Protein AF-A0A3N4LQS5-F1 (afdb_monomer_lite)

Secondary structure (DSSP, 8-state):
------PPPPPS-----S-HHHHHHHHHHTTTSS--EEEEETTEEEEE---TT---

Structure (mmCIF, N/CA/C/O backbone):
data_AF-A0A3N4LQS5-F1
#
_entry.id   AF-A0A3N4LQS5-F1
#
loop_
_atom_site.group_PDB
_atom_site.id
_atom_site.type_symbol
_atom_site.label_atom_id
_atom_site.label_alt_id
_atom_site.label_comp_id
_atom_site.label_asym_id
_atom_site.label_entity_id
_atom_site.label_seq_id
_atom_site.pdbx_PDB_ins_code
_atom_site.Cartn_x
_atom_site.Cartn_y
_atom_site.Cartn_z
_atom_site.occupancy
_atom_site.B_iso_or_equiv
_atom_site.auth_seq_id
_atom_site.auth_comp_id
_atom_site.auth_asym_id
_atom_site.auth_atom_id
_atom_site.pdbx_PDB_model_num
ATOM 1 N N . MET A 1 1 ? 45.028 2.332 11.834 1.00 45.41 1 MET A N 1
ATOM 2 C CA . MET A 1 1 ? 43.623 2.787 11.799 1.00 45.41 1 MET A CA 1
ATOM 3 C C . MET A 1 1 ? 42.893 2.009 10.715 1.00 45.41 1 MET A C 1
ATOM 5 O O . MET A 1 1 ? 43.150 2.251 9.546 1.00 45.41 1 MET A O 1
ATOM 9 N N . ASN A 1 2 ? 42.060 1.039 11.081 1.00 41.97 2 ASN A N 1
ATOM 10 C CA . ASN A 1 2 ? 41.169 0.320 10.170 1.00 41.97 2 ASN A CA 1
ATOM 11 C C . ASN A 1 2 ? 39.735 0.793 10.434 1.0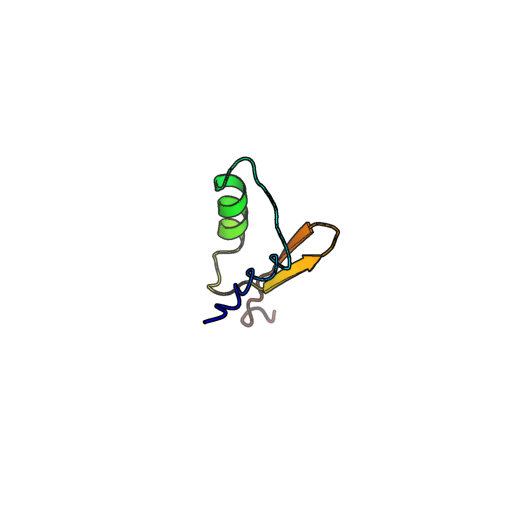0 41.97 2 ASN A C 1
ATOM 13 O O . ASN A 1 2 ? 39.063 0.331 11.348 1.00 41.97 2 ASN A O 1
ATOM 17 N N . THR A 1 3 ? 39.282 1.771 9.657 1.00 59.12 3 THR A N 1
ATOM 18 C CA . THR A 1 3 ? 37.869 2.147 9.592 1.00 59.12 3 THR A CA 1
ATOM 19 C C . THR A 1 3 ? 37.111 1.009 8.919 1.00 59.12 3 THR A C 1
ATOM 21 O O . THR A 1 3 ? 37.145 0.881 7.697 1.00 59.12 3 THR A O 1
ATOM 24 N N . SER A 1 4 ? 36.458 0.158 9.712 1.00 59.53 4 SER A N 1
ATOM 25 C CA . SER A 1 4 ? 35.443 -0.775 9.227 1.00 59.53 4 SER A CA 1
ATOM 26 C C . SER A 1 4 ? 34.346 0.037 8.540 1.00 59.53 4 SER A C 1
ATOM 28 O O . SER A 1 4 ? 33.532 0.676 9.202 1.00 59.53 4 SER A O 1
ATOM 30 N N . GLN A 1 5 ? 34.362 0.079 7.207 1.00 64.94 5 GLN A N 1
ATOM 31 C CA . GLN A 1 5 ? 33.228 0.561 6.430 1.00 64.94 5 GLN A CA 1
ATOM 32 C C . GLN A 1 5 ? 32.087 -0.431 6.644 1.00 64.94 5 GLN A C 1
ATOM 34 O O . GLN A 1 5 ? 32.050 -1.490 6.023 1.00 64.94 5 GLN A O 1
ATOM 39 N N . GLU A 1 6 ? 31.180 -0.101 7.556 1.00 65.44 6 GLU A N 1
ATOM 40 C CA . GLU A 1 6 ? 29.888 -0.761 7.666 1.00 65.44 6 GLU A CA 1
ATOM 41 C C . GLU A 1 6 ? 29.111 -0.419 6.392 1.00 65.44 6 GLU A C 1
ATOM 43 O O . GLU A 1 6 ? 28.522 0.653 6.260 1.00 65.44 6 GLU A O 1
ATOM 48 N N . THR A 1 7 ? 29.210 -1.282 5.380 1.00 68.44 7 THR A N 1
ATOM 49 C CA . THR A 1 7 ? 28.348 -1.193 4.205 1.00 68.44 7 THR A CA 1
ATOM 50 C C . THR A 1 7 ? 26.915 -1.324 4.711 1.00 68.44 7 THR A C 1
ATOM 52 O O . THR A 1 7 ? 26.607 -2.363 5.302 1.00 68.44 7 THR A O 1
ATOM 55 N N . PRO A 1 8 ? 26.052 -0.306 4.547 1.00 77.38 8 PRO A N 1
ATOM 56 C CA . PRO A 1 8 ? 24.696 -0.379 5.062 1.00 77.38 8 PRO A CA 1
ATOM 57 C C . PRO A 1 8 ? 24.017 -1.612 4.475 1.00 77.38 8 PRO A C 1
ATOM 59 O O . PRO A 1 8 ? 24.060 -1.834 3.261 1.00 77.38 8 PRO A O 1
ATOM 62 N N . ASN A 1 9 ? 23.445 -2.435 5.355 1.00 81.00 9 ASN A N 1
ATOM 63 C CA . ASN A 1 9 ? 22.729 -3.636 4.950 1.00 81.00 9 ASN A CA 1
ATOM 64 C C . ASN A 1 9 ? 21.698 -3.271 3.868 1.00 81.00 9 ASN A C 1
ATOM 66 O O . ASN A 1 9 ? 21.014 -2.249 4.003 1.00 81.00 9 ASN A O 1
ATOM 70 N N . PRO A 1 10 ? 21.582 -4.067 2.791 1.00 80.94 10 PRO A N 1
ATOM 71 C CA . PRO A 1 10 ? 20.622 -3.788 1.735 1.00 80.94 10 PRO A CA 1
ATOM 72 C C . PRO A 1 10 ? 19.196 -3.760 2.306 1.00 80.94 10 PRO A C 1
ATOM 74 O O . PRO A 1 10 ? 18.901 -4.477 3.269 1.00 80.94 10 PRO A O 1
ATOM 77 N N . PRO A 1 11 ? 18.295 -2.939 1.738 1.00 79.75 11 PRO A N 1
ATOM 78 C CA . PRO A 1 11 ? 16.932 -2.843 2.235 1.00 79.75 11 PRO A CA 1
ATOM 79 C C . PRO A 1 11 ? 16.234 -4.201 2.117 1.00 79.75 11 PRO A C 1
ATOM 81 O O . PRO A 1 11 ? 16.341 -4.870 1.090 1.00 79.75 11 PRO A O 1
ATOM 84 N N . CYS A 1 12 ? 15.461 -4.579 3.141 1.00 79.88 12 CYS A N 1
ATOM 85 C CA . CYS A 1 12 ? 14.672 -5.818 3.124 1.00 79.88 12 CYS A CA 1
ATOM 86 C C . CYS A 1 12 ? 13.666 -5.864 1.959 1.00 79.88 12 CYS A C 1
ATOM 88 O O . CYS A 1 12 ? 13.212 -6.937 1.574 1.00 79.88 12 CYS A O 1
ATOM 90 N N . PHE A 1 13 ? 13.313 -4.699 1.407 1.00 81.44 13 PHE A N 1
ATOM 91 C CA . PHE A 1 13 ? 12.455 -4.549 0.244 1.00 81.44 13 PHE A CA 1
ATOM 92 C C . PHE A 1 13 ? 12.789 -3.265 -0.516 1.00 81.44 13 PHE A C 1
ATOM 94 O O . PHE A 1 13 ? 12.952 -2.203 0.085 1.00 81.44 13 PHE A O 1
ATOM 101 N N . SER A 1 14 ? 12.841 -3.359 -1.842 1.00 83.25 14 SER A N 1
ATOM 102 C CA . SER A 1 14 ? 12.985 -2.216 -2.739 1.00 83.25 14 SER A CA 1
ATOM 103 C C . SER A 1 14 ? 12.016 -2.370 -3.903 1.00 83.25 14 SER A C 1
ATOM 105 O O . SER A 1 14 ? 11.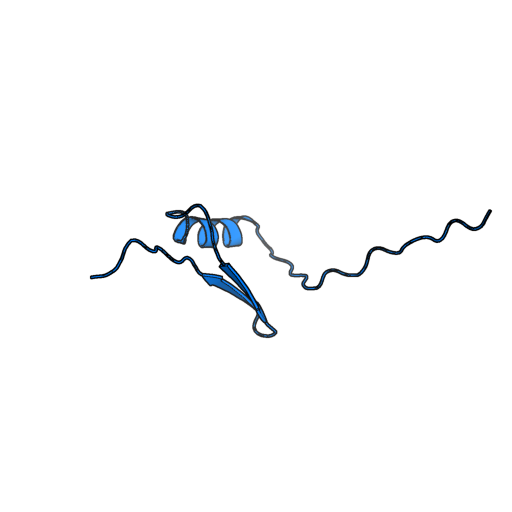941 -3.434 -4.514 1.00 83.25 14 SER A O 1
ATOM 107 N N . ALA A 1 15 ? 11.279 -1.307 -4.211 1.00 82.31 15 ALA A N 1
ATOM 108 C CA . ALA A 1 15 ? 10.411 -1.237 -5.375 1.00 82.31 15 ALA A CA 1
ATOM 109 C C . ALA A 1 15 ? 10.534 0.131 -6.035 1.00 82.31 15 ALA A C 1
ATOM 111 O O . ALA A 1 15 ? 10.732 1.149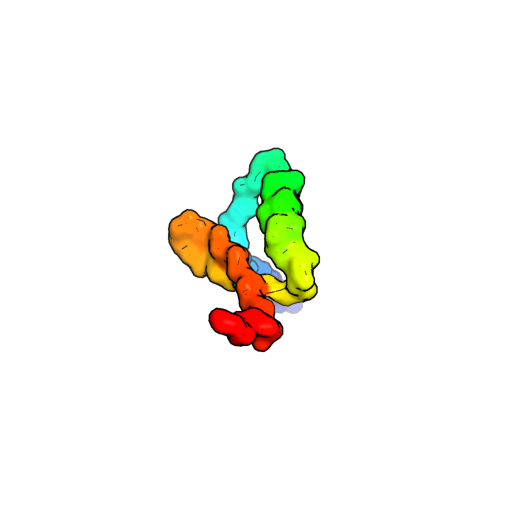 -5.370 1.00 82.31 15 ALA A O 1
ATOM 112 N N . VAL A 1 16 ? 10.385 0.146 -7.356 1.00 87.12 16 VAL A N 1
ATOM 113 C CA . VAL A 1 16 ? 10.421 1.363 -8.163 1.00 87.12 16 VAL A CA 1
ATOM 114 C C . VAL A 1 16 ? 9.032 1.588 -8.735 1.00 87.12 16 VAL A C 1
ATOM 116 O O . VAL A 1 16 ? 8.437 0.687 -9.321 1.00 87.12 16 VAL A O 1
ATOM 119 N N . THR A 1 17 ? 8.511 2.799 -8.566 1.00 84.12 17 THR A N 1
ATOM 120 C CA . THR A 1 17 ? 7.279 3.244 -9.220 1.00 84.12 17 THR A CA 1
ATOM 121 C C . THR A 1 17 ? 7.607 4.324 -10.241 1.00 84.12 17 THR A C 1
ATOM 123 O O . THR A 1 17 ? 8.503 5.140 -10.028 1.00 84.12 17 THR A O 1
ATOM 126 N N . SER A 1 18 ? 6.865 4.353 -11.344 1.00 91.12 18 SER A N 1
ATOM 127 C CA . SER A 1 18 ? 6.970 5.410 -12.353 1.00 91.12 18 SER A CA 1
ATOM 128 C C . SER A 1 18 ? 6.380 6.741 -11.876 1.00 91.12 18 SER A C 1
ATOM 130 O O . SER A 1 18 ? 6.675 7.784 -12.455 1.00 91.12 18 SER A O 1
ATOM 132 N N . SER A 1 19 ? 5.545 6.733 -10.827 1.00 92.38 19 SER A N 1
ATOM 133 C CA . SER A 1 19 ? 4.940 7.947 -10.283 1.00 92.38 19 SER A CA 1
ATOM 134 C C . SER A 1 19 ? 4.578 7.815 -8.807 1.00 92.38 19 SER A C 1
ATOM 136 O O . SER A 1 19 ? 3.711 7.029 -8.426 1.00 92.38 19 SER A O 1
ATOM 138 N N . ALA A 1 20 ? 5.131 8.703 -7.977 1.00 89.38 20 ALA A N 1
ATOM 139 C CA . ALA A 1 20 ? 4.757 8.820 -6.566 1.00 89.38 20 ALA A CA 1
ATOM 140 C C . ALA A 1 20 ? 3.253 9.101 -6.359 1.00 89.38 20 ALA A C 1
ATOM 142 O O . ALA A 1 20 ? 2.688 8.747 -5.324 1.00 89.38 20 ALA A O 1
ATOM 143 N N . ARG A 1 21 ? 2.576 9.695 -7.355 1.00 91.44 21 ARG A N 1
ATOM 144 C CA . ARG A 1 21 ? 1.138 9.994 -7.288 1.00 91.44 21 ARG A CA 1
ATOM 145 C C . ARG A 1 21 ? 0.283 8.730 -7.197 1.00 91.44 21 ARG A C 1
ATOM 147 O O . ARG A 1 21 ? -0.741 8.758 -6.526 1.00 91.44 21 ARG A O 1
ATOM 154 N N . GLN A 1 22 ? 0.700 7.630 -7.826 1.00 87.75 22 GLN A N 1
ATOM 155 C CA . GLN A 1 22 ? -0.033 6.362 -7.756 1.00 87.75 22 GLN A CA 1
ATOM 156 C C . GLN A 1 22 ? -0.054 5.821 -6.324 1.00 87.75 22 GLN A C 1
ATOM 158 O O . GLN A 1 22 ? -1.122 5.519 -5.796 1.00 87.75 22 GLN A O 1
ATOM 163 N N . LEU A 1 23 ? 1.113 5.796 -5.673 1.00 86.56 23 LEU A N 1
ATOM 164 C CA . LEU A 1 23 ? 1.239 5.397 -4.273 1.00 86.56 23 LEU A CA 1
ATOM 165 C C . LEU A 1 23 ? 0.422 6.323 -3.365 1.00 86.56 23 LEU A C 1
ATOM 167 O O . LEU A 1 23 ? -0.324 5.861 -2.505 1.00 86.56 23 LEU A O 1
ATOM 171 N N . PHE A 1 24 ? 0.522 7.635 -3.590 1.00 88.81 24 PHE A N 1
ATOM 172 C CA . PHE A 1 24 ? -0.207 8.615 -2.794 1.00 88.81 24 PHE A CA 1
ATOM 173 C C . PHE A 1 24 ? -1.723 8.439 -2.914 1.00 88.81 24 PHE A C 1
ATOM 175 O O . PHE A 1 24 ? -2.415 8.495 -1.906 1.00 88.81 24 PHE A O 1
ATOM 182 N N . ASN A 1 25 ? -2.251 8.164 -4.109 1.00 90.25 25 ASN A N 1
ATOM 183 C CA . ASN A 1 25 ? -3.680 7.911 -4.296 1.00 90.25 25 ASN A CA 1
ATOM 184 C C . ASN A 1 25 ? -4.159 6.694 -3.490 1.00 90.25 25 ASN A C 1
ATOM 186 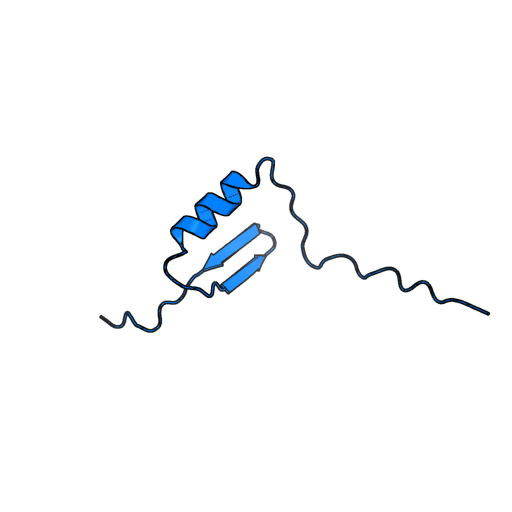O O . ASN A 1 25 ? -5.182 6.790 -2.819 1.00 90.25 25 ASN A O 1
ATOM 190 N N . ILE A 1 26 ? -3.396 5.595 -3.484 1.00 87.62 26 ILE A N 1
ATOM 191 C CA . ILE A 1 26 ? -3.711 4.399 -2.683 1.00 87.62 26 ILE A CA 1
ATOM 192 C C . ILE A 1 26 ? -3.707 4.738 -1.188 1.00 87.62 26 ILE A C 1
ATOM 194 O O . ILE A 1 26 ? -4.653 4.410 -0.475 1.00 87.62 26 ILE A O 1
ATOM 198 N N . LEU A 1 27 ? -2.684 5.458 -0.717 1.00 87.56 27 LEU A N 1
ATOM 199 C CA . LEU A 1 27 ? -2.599 5.899 0.679 1.00 87.56 27 LEU A CA 1
ATOM 200 C C . LEU A 1 27 ? -3.758 6.830 1.062 1.00 87.56 27 LEU A C 1
ATOM 202 O O . LEU A 1 27 ? -4.256 6.771 2.182 1.00 87.56 27 LEU A O 1
ATOM 206 N N . ARG A 1 28 ? -4.229 7.671 0.135 1.00 88.12 28 ARG A N 1
ATOM 207 C CA . ARG A 1 28 ? -5.388 8.548 0.353 1.00 88.12 28 ARG A CA 1
ATOM 208 C C . ARG A 1 28 ? -6.695 7.770 0.462 1.00 88.12 28 ARG A C 1
ATOM 210 O O . ARG A 1 28 ? -7.535 8.182 1.256 1.00 88.12 28 ARG A O 1
ATOM 217 N N . CYS A 1 29 ? -6.856 6.654 -0.252 1.00 85.25 29 CYS A N 1
ATOM 218 C CA . CYS A 1 29 ? -8.026 5.779 -0.108 1.00 85.25 29 CYS A CA 1
ATOM 219 C C . CYS A 1 29 ? -8.168 5.212 1.314 1.00 85.25 29 CYS A C 1
ATOM 221 O O . CYS A 1 29 ? -9.284 4.958 1.755 1.00 85.25 29 CYS A O 1
ATOM 223 N N . VAL A 1 30 ? -7.056 5.056 2.038 1.00 84.00 30 VAL A N 1
ATOM 224 C CA . VAL A 1 30 ? -7.021 4.539 3.418 1.00 84.00 30 VAL A CA 1
ATOM 225 C C . VAL A 1 30 ? -6.704 5.616 4.467 1.00 84.00 30 VAL A C 1
ATOM 227 O O . VAL A 1 30 ? -6.516 5.318 5.641 1.00 84.00 30 VAL A O 1
ATOM 230 N N . GLY A 1 31 ? -6.672 6.891 4.066 1.00 82.44 31 GLY A N 1
ATOM 231 C CA . GLY A 1 31 ? -6.249 8.019 4.905 1.00 82.44 31 GLY A CA 1
ATOM 232 C C . GLY A 1 31 ? -7.257 8.473 5.966 1.00 82.44 31 GLY A C 1
ATOM 233 O O . GLY A 1 31 ? -7.100 9.562 6.514 1.00 82.44 31 GLY A O 1
ATOM 234 N N . PHE A 1 32 ? -8.302 7.686 6.232 1.00 83.62 32 PHE A N 1
ATOM 235 C CA . PHE A 1 32 ? -9.261 7.934 7.313 1.00 83.62 32 PHE A CA 1
ATOM 236 C C . PHE A 1 32 ? -8.704 7.548 8.697 1.00 83.62 32 PHE A C 1
ATOM 238 O O . PHE A 1 32 ? -9.226 8.003 9.713 1.00 83.62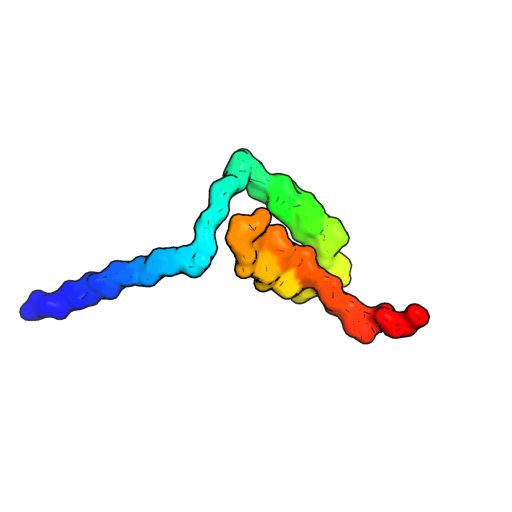 32 PHE A O 1
ATOM 245 N N . VAL A 1 33 ? -7.609 6.780 8.744 1.00 82.12 33 VAL A N 1
ATOM 246 C CA . VAL A 1 33 ? -6.829 6.494 9.958 1.00 82.12 33 VAL A CA 1
ATOM 247 C C . VAL A 1 33 ? -5.375 6.947 9.808 1.00 82.12 33 VAL A C 1
ATOM 249 O O . VAL A 1 33 ? -4.822 6.993 8.712 1.00 82.12 33 VAL A O 1
ATOM 252 N N . SER A 1 34 ? -4.726 7.274 10.929 1.00 84.56 34 SER A N 1
ATOM 253 C CA . SER A 1 34 ? -3.329 7.740 10.961 1.00 84.56 34 SER A CA 1
ATOM 254 C C . SER A 1 34 ? -2.290 6.614 11.000 1.00 84.56 34 SER A C 1
ATOM 256 O O . SER A 1 34 ? -1.090 6.885 10.949 1.00 84.56 34 SER A O 1
ATOM 258 N N . ARG A 1 35 ? -2.731 5.356 11.111 1.00 86.44 35 ARG A N 1
ATOM 259 C CA . ARG A 1 35 ? -1.872 4.169 11.128 1.00 86.44 35 ARG A CA 1
ATOM 260 C C . ARG A 1 35 ? -2.357 3.167 10.095 1.00 86.44 35 ARG A C 1
ATOM 262 O O . ARG A 1 35 ? -3.539 2.849 10.056 1.00 86.44 35 ARG A O 1
ATOM 269 N N . ALA A 1 36 ? -1.420 2.651 9.313 1.00 88.31 36 ALA A N 1
ATOM 270 C CA . ALA A 1 36 ? -1.645 1.561 8.382 1.00 88.31 36 ALA A CA 1
ATOM 271 C C . ALA A 1 36 ? -0.632 0.449 8.658 1.00 88.31 36 ALA A C 1
ATOM 273 O O . ALA A 1 36 ? 0.526 0.718 8.986 1.00 88.31 36 ALA A O 1
ATOM 274 N N . GLN A 1 37 ? -1.073 -0.793 8.523 1.00 89.81 37 GLN A N 1
ATOM 275 C CA . GLN A 1 37 ? -0.208 -1.957 8.502 1.00 89.81 37 GLN A CA 1
ATOM 276 C C . GLN A 1 37 ? 0.287 -2.165 7.069 1.00 89.81 37 GLN A C 1
ATOM 278 O O . GLN A 1 37 ? -0.484 -2.119 6.110 1.00 89.81 37 GLN A O 1
ATOM 283 N N . VAL A 1 38 ? 1.588 -2.409 6.929 1.00 89.88 38 VAL A N 1
ATOM 284 C CA . VAL A 1 38 ? 2.211 -2.727 5.645 1.00 89.88 38 VAL A CA 1
ATOM 285 C C . VAL A 1 38 ? 2.734 -4.150 5.708 1.00 89.88 38 VAL A C 1
ATOM 287 O O . VAL A 1 38 ? 3.574 -4.472 6.547 1.00 89.88 38 VAL A O 1
ATOM 290 N N . GLN A 1 39 ? 2.236 -4.997 4.817 1.00 9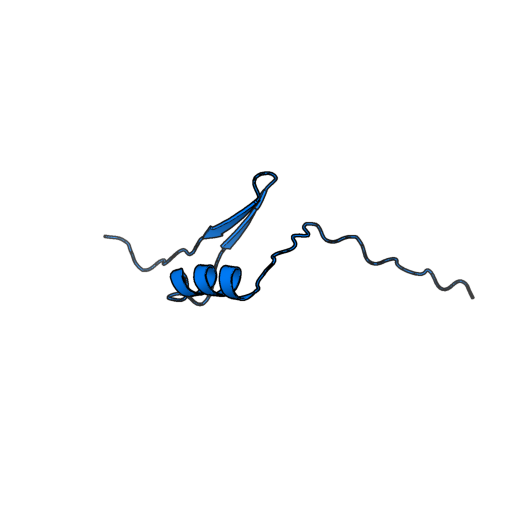1.12 39 GLN A N 1
ATOM 291 C CA . GLN A 1 39 ? 2.750 -6.340 4.604 1.00 91.12 39 GLN A CA 1
ATOM 292 C C . GLN A 1 39 ? 3.525 -6.363 3.291 1.00 91.12 39 GLN A C 1
ATOM 294 O O . GLN A 1 39 ? 3.041 -5.905 2.255 1.00 91.12 39 GLN A O 1
ATOM 299 N N . ILE A 1 40 ? 4.740 -6.894 3.364 1.00 89.19 40 ILE A N 1
ATOM 300 C CA . ILE A 1 40 ? 5.638 -7.045 2.229 1.00 89.19 40 ILE A CA 1
ATOM 301 C C . ILE A 1 40 ? 5.804 -8.536 1.970 1.00 89.19 40 ILE A C 1
ATOM 303 O O . ILE A 1 40 ? 6.177 -9.290 2.870 1.00 89.19 40 ILE A O 1
ATOM 307 N N . SER A 1 41 ? 5.526 -8.950 0.744 1.00 88.19 41 SER A N 1
ATOM 308 C CA . SER A 1 41 ? 5.614 -10.336 0.297 1.00 88.19 41 SER A CA 1
ATOM 309 C C . SER A 1 41 ? 6.118 -10.395 -1.145 1.00 88.19 41 SER A C 1
ATOM 311 O O . SER A 1 41 ? 6.317 -9.370 -1.797 1.00 88.19 41 SER A O 1
ATOM 313 N N . SER A 1 42 ? 6.397 -11.598 -1.646 1.00 86.06 42 SER A N 1
ATOM 314 C CA . SER A 1 42 ? 6.931 -11.790 -3.001 1.00 86.06 42 SER A CA 1
ATOM 315 C C . SER A 1 42 ? 5.961 -11.368 -4.113 1.00 86.06 42 SER A C 1
ATOM 317 O O . SER A 1 42 ? 6.403 -11.084 -5.221 1.00 86.06 42 SER A O 1
ATOM 319 N N . ASP A 1 43 ? 4.660 -11.306 -3.824 1.00 85.88 43 ASP A N 1
ATOM 320 C CA . ASP A 1 43 ? 3.596 -10.810 -4.707 1.00 85.88 43 ASP A CA 1
ATOM 321 C C . ASP A 1 43 ? 3.453 -9.277 -4.692 1.00 85.88 43 ASP A C 1
ATOM 323 O O . ASP A 1 43 ? 2.794 -8.719 -5.569 1.00 85.88 43 ASP A O 1
ATOM 327 N N . GLY A 1 44 ? 4.087 -8.581 -3.740 1.00 85.12 44 GLY A N 1
ATOM 328 C CA . GLY A 1 44 ? 4.143 -7.122 -3.700 1.00 85.12 44 GLY A CA 1
ATOM 329 C C . GLY A 1 44 ? 3.930 -6.519 -2.312 1.00 85.12 44 GLY A C 1
ATOM 330 O O . GLY A 1 44 ? 4.359 -7.058 -1.292 1.00 85.12 44 GLY A O 1
ATOM 331 N N . ILE A 1 45 ? 3.293 -5.343 -2.289 1.00 87.44 45 ILE A N 1
ATOM 332 C CA . ILE A 1 45 ? 2.980 -4.597 -1.066 1.00 87.44 45 ILE A CA 1
ATOM 333 C C . ILE A 1 45 ? 1.474 -4.618 -0.839 1.00 87.44 45 ILE A C 1
ATOM 335 O O . ILE A 1 45 ? 0.698 -4.235 -1.716 1.00 87.44 45 ILE A O 1
ATOM 339 N N . ARG A 1 46 ? 1.068 -4.964 0.380 1.00 89.00 46 ARG A N 1
ATOM 340 C CA . ARG A 1 46 ? -0.299 -4.798 0.863 1.00 89.00 46 ARG A CA 1
ATOM 341 C C . ARG A 1 46 ? -0.324 -3.748 1.962 1.00 89.00 46 ARG A C 1
ATOM 343 O O . ARG A 1 46 ? 0.425 -3.840 2.930 1.00 89.00 46 ARG A O 1
ATOM 350 N N . VAL A 1 47 ? -1.207 -2.768 1.811 1.00 88.19 47 VAL A N 1
ATOM 351 C CA . VAL A 1 47 ? -1.490 -1.760 2.835 1.00 88.19 47 VAL A CA 1
ATOM 352 C C . VAL A 1 47 ? -2.886 -2.036 3.372 1.00 88.19 47 VAL A C 1
ATOM 354 O O . VAL A 1 47 ? -3.853 -2.005 2.614 1.00 88.19 47 VAL A O 1
ATOM 357 N N . SER A 1 48 ? -2.985 -2.333 4.660 1.00 88.69 48 SER A N 1
ATOM 358 C CA . SER A 1 48 ? -4.247 -2.514 5.373 1.00 88.69 48 SER A CA 1
ATOM 359 C C . SER A 1 48 ? -4.380 -1.458 6.458 1.00 88.69 48 SER A C 1
ATOM 361 O O . SER A 1 48 ? -3.403 -0.970 7.024 1.00 88.69 48 SER A O 1
ATOM 363 N N . VAL A 1 49 ? -5.616 -1.090 6.745 1.00 87.56 49 VAL A N 1
ATOM 364 C CA . VAL A 1 49 ? -5.965 -0.202 7.845 1.00 87.56 49 VAL A CA 1
ATOM 365 C C . VAL A 1 49 ? -7.008 -0.905 8.685 1.00 87.56 49 VAL A C 1
ATOM 367 O O . VAL A 1 49 ? -7.932 -1.509 8.147 1.00 87.56 49 VAL A O 1
ATOM 370 N N . GLU A 1 50 ? -6.832 -0.853 9.994 1.00 83.44 50 GLU A N 1
ATOM 371 C CA . GLU A 1 50 ? -7.779 -1.411 10.945 1.00 83.44 50 GLU A CA 1
ATOM 372 C C . GLU A 1 50 ? -8.391 -0.246 11.718 1.00 83.44 50 GLU A C 1
ATOM 374 O O . GLU A 1 50 ? -7.676 0.531 12.356 1.00 83.44 50 GLU A O 1
ATOM 379 N N . ASP A 1 51 ? -9.710 -0.095 11.615 1.00 74.44 51 ASP A N 1
ATOM 380 C CA . ASP A 1 51 ? -10.462 0.813 12.470 1.00 74.44 51 ASP A CA 1
ATOM 381 C C . ASP A 1 51 ? -11.098 -0.009 13.589 1.00 74.44 51 ASP A C 1
ATOM 383 O O . ASP A 1 51 ? -12.092 -0.706 13.388 1.00 74.44 51 ASP A O 1
ATOM 387 N N . SER A 1 52 ? -10.520 0.078 14.787 1.00 64.12 52 SER A N 1
ATOM 388 C CA . SER A 1 52 ? -11.020 -0.608 15.982 1.00 64.12 52 SER A CA 1
ATOM 389 C C . SER A 1 52 ? -12.411 -0.137 16.425 1.00 64.12 52 SER A C 1
ATOM 391 O O . SER A 1 52 ? -12.950 -0.658 17.402 1.00 64.12 52 SER A O 1
ATOM 393 N N . ARG A 1 53 ? -12.998 0.856 15.744 1.00 62.53 53 ARG A N 1
ATOM 394 C CA . ARG A 1 53 ? -14.308 1.433 16.069 1.00 62.53 53 ARG A CA 1
ATOM 395 C C . ARG A 1 53 ? -15.466 0.843 15.274 1.00 62.53 53 ARG A C 1
ATOM 397 O O . ARG A 1 53 ? -16.602 1.210 15.560 1.00 62.53 53 ARG A O 1
ATOM 404 N N . VAL A 1 54 ? -15.225 -0.063 14.326 1.00 58.75 54 VAL A N 1
ATOM 405 C CA . VAL A 1 54 ? -16.311 -0.742 13.602 1.00 58.75 54 VAL A CA 1
ATOM 406 C C . VAL A 1 54 ? -16.448 -2.176 14.105 1.00 58.75 54 VAL A C 1
ATOM 408 O O . VAL A 1 54 ? -15.979 -3.130 13.496 1.00 58.75 54 VAL A O 1
ATOM 411 N N . MET A 1 55 ? -17.111 -2.302 15.252 1.00 52.62 55 MET A N 1
ATOM 412 C CA . MET A 1 55 ? -17.936 -3.466 15.563 1.00 52.62 55 MET A CA 1
ATOM 413 C C . MET A 1 55 ? -19.366 -3.064 15.194 1.00 52.62 55 MET A C 1
ATOM 415 O O . MET A 1 55 ? -19.941 -2.212 15.874 1.00 52.62 55 MET A O 1
ATOM 419 N N . GLN A 1 56 ? -19.927 -3.622 14.122 1.00 46.00 56 GLN A N 1
ATOM 420 C CA . GLN A 1 56 ? -21.371 -3.592 13.885 1.00 46.00 56 GLN A CA 1
ATOM 421 C C . GLN A 1 56 ? -21.834 -4.923 13.306 1.00 46.00 56 GLN A C 1
ATOM 423 O O . GLN A 1 56 ? -21.127 -5.443 12.415 1.00 46.00 56 GLN A O 1
#

Foldseek 3Di:
DDDPPPPPDPDPDDDDDPDPVVVVVVCVVVVPDPDWDWDQDPVGIDIHDDDPPDDD

Organism: NCBI:txid1051890

InterPro domains:
  IPR003021 Rad1/Rec1/Rad17 [PF02144] (13-56)
  IPR003021 Rad1/Rec1/Rad17 [PR01245] (15-32)
  IPR003021 Rad1/Rec1/Rad17 [PR01245] (40-56)

pLDDT: mean 79.78, std 12.81, range [41.97, 92.38]

Radius of gyration: 17.44 Å; chains: 1; bounding box: 65×22×28 Å

Sequence (56 aa):
MNTSQETPNPPCFSAVTSSARQLFNILRCVGFVSRAQVQISSDGIRVSVEDSRVMQ